Protein AF-A0A375YHF7-F1 (afdb_monomer)

pLDDT: mean 84.83, std 13.47, range [37.12, 97.31]

Secondary structure (DSSP, 8-state):
-----SS-HHHHHHHHHHHHHHHHHHHHHHHHHHHHTT--GGGTHHHHHHHHHHHHHHHHHHHHHHHHHHHHHHHHHHHHHHHHHHHHHHHHHHHHHSTT--

Solvent-accessible surface area (backbone atoms only — not comparable to full-atom values): 5452 Å² total; per-residue (Å²): 131,84,80,70,70,92,66,62,55,67,60,35,49,52,50,18,52,50,25,47,53,51,26,53,53,36,49,57,49,29,54,53,38,45,58,68,28,64,65,71,54,87,79,48,50,76,71,37,37,56,50,47,55,50,43,29,51,51,27,47,53,50,31,51,50,38,51,51,54,26,51,52,25,50,51,45,24,53,49,24,59,49,52,37,52,54,49,54,51,49,51,53,55,52,44,74,70,43,94,77,69,122

Radius of gyration: 23.71 Å; Cα contacts (8 Å, |Δi|>4): 73; chains: 1; bounding box: 48×18×70 Å

Organism: Mycolicibacterium parafortuitum (NCBI:txid39692)

Mean predicted aligned error: 7.94 Å

Structure (mmCIF, N/CA/C/O backbone):
data_AF-A0A375YHF7-F1
#
_entry.id   AF-A0A375YHF7-F1
#
loop_
_atom_site.group_PDB
_atom_site.id
_atom_site.type_symbol
_atom_site.label_atom_id
_atom_site.label_alt_id
_atom_site.label_comp_id
_atom_site.label_asym_id
_atom_site.label_entity_id
_atom_site.label_seq_id
_atom_site.pdbx_PDB_ins_code
_atom_site.Cartn_x
_atom_site.Cartn_y
_atom_site.Cartn_z
_atom_site.occupancy
_atom_site.B_iso_or_equiv
_atom_site.auth_seq_id
_atom_site.auth_comp_id
_atom_site.auth_asym_id
_atom_site.auth_atom_id
_atom_site.pdbx_PDB_model_num
ATOM 1 N N . MET A 1 1 ? 19.823 -7.852 -36.705 1.00 37.12 1 MET A N 1
ATOM 2 C CA . MET A 1 1 ? 18.968 -8.413 -35.638 1.00 37.12 1 MET A CA 1
ATOM 3 C C . MET A 1 1 ? 19.152 -7.517 -34.423 1.00 37.12 1 MET A C 1
ATOM 5 O O . MET A 1 1 ? 20.166 -7.637 -33.753 1.00 37.12 1 MET A O 1
ATOM 9 N N . TYR A 1 2 ? 18.272 -6.529 -34.230 1.00 42.41 2 TYR A N 1
ATOM 10 C CA . TYR A 1 2 ? 18.315 -5.673 -33.040 1.00 42.41 2 TYR A CA 1
ATOM 11 C C . TYR A 1 2 ? 17.938 -6.539 -31.840 1.00 42.41 2 TYR A C 1
ATOM 13 O O . TYR A 1 2 ? 16.891 -7.187 -31.863 1.00 42.41 2 TYR A O 1
ATOM 21 N N . ALA A 1 3 ? 18.815 -6.613 -30.840 1.00 46.88 3 ALA A N 1
ATOM 22 C CA . ALA A 1 3 ? 18.476 -7.214 -29.563 1.00 46.88 3 ALA A CA 1
ATOM 23 C C . ALA A 1 3 ? 17.312 -6.400 -28.996 1.00 46.88 3 ALA A C 1
ATOM 25 O O . ALA A 1 3 ? 17.488 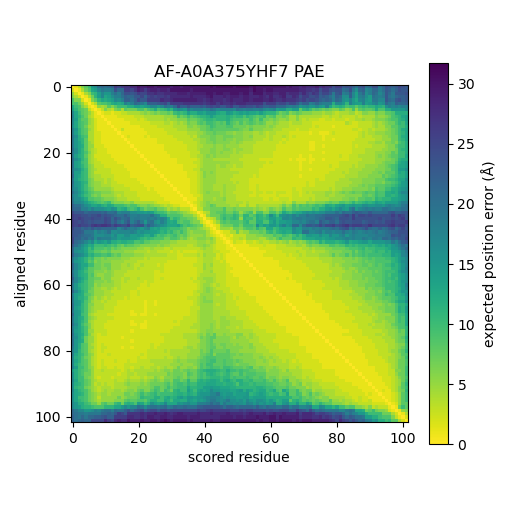-5.259 -28.583 1.00 46.88 3 ALA A O 1
ATOM 26 N N . ARG A 1 4 ? 16.104 -6.956 -29.075 1.00 49.34 4 ARG A N 1
ATOM 27 C CA . ARG A 1 4 ? 14.945 -6.428 -28.371 1.00 49.34 4 ARG A CA 1
ATOM 28 C C . ARG A 1 4 ? 15.321 -6.523 -26.898 1.00 49.34 4 ARG A C 1
ATOM 30 O O . ARG A 1 4 ? 15.418 -7.639 -26.386 1.00 49.34 4 ARG A O 1
ATOM 37 N N . LEU A 1 5 ? 15.645 -5.395 -26.267 1.00 54.78 5 LEU A N 1
ATOM 38 C CA . LEU A 1 5 ? 15.785 -5.341 -24.819 1.00 54.78 5 LEU A CA 1
ATOM 39 C C . LEU A 1 5 ? 14.538 -5.996 -24.244 1.00 54.78 5 LEU A C 1
ATOM 41 O O . LEU A 1 5 ? 13.418 -5.627 -24.588 1.00 54.78 5 LEU A O 1
ATOM 45 N N . SER A 1 6 ? 14.728 -7.094 -23.513 1.00 59.5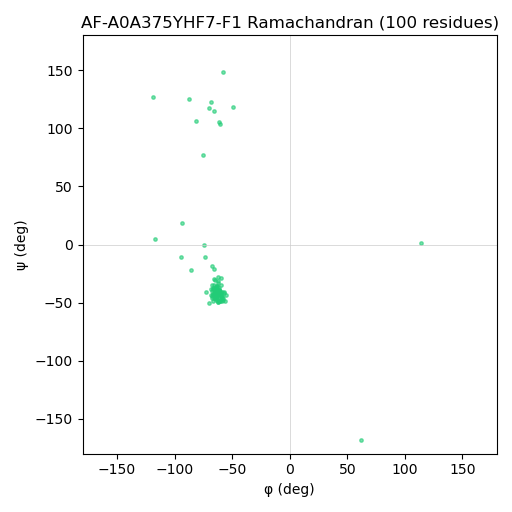6 6 SER A N 1
ATOM 46 C CA . SER A 1 6 ? 13.613 -7.976 -23.167 1.00 59.56 6 SER A CA 1
ATOM 47 C C . SER A 1 6 ? 12.708 -7.381 -22.089 1.00 59.56 6 SER A C 1
ATOM 49 O O . SER A 1 6 ? 11.755 -8.040 -21.682 1.00 59.56 6 SER A O 1
ATOM 51 N N . VAL A 1 7 ? 13.024 -6.179 -21.603 1.00 65.12 7 VAL A N 1
ATOM 52 C CA . VAL A 1 7 ? 12.250 -5.440 -20.618 1.00 65.12 7 VAL A CA 1
ATOM 53 C C . VAL A 1 7 ? 11.802 -4.131 -21.237 1.00 65.12 7 VAL A C 1
ATOM 55 O O . VAL A 1 7 ? 12.600 -3.379 -21.784 1.00 65.12 7 VAL A O 1
ATOM 58 N N . ASP A 1 8 ? 10.500 -3.909 -21.153 1.00 80.00 8 ASP A N 1
ATOM 59 C CA . ASP A 1 8 ? 9.863 -2.644 -21.467 1.00 80.00 8 ASP A CA 1
ATOM 60 C C . ASP A 1 8 ? 10.016 -1.730 -20.241 1.00 80.00 8 ASP A C 1
ATOM 62 O O . ASP A 1 8 ? 9.410 -1.979 -19.193 1.00 80.00 8 ASP A O 1
ATOM 66 N N . THR A 1 9 ? 10.897 -0.732 -20.335 1.00 81.19 9 THR A N 1
ATOM 67 C CA . THR A 1 9 ? 11.203 0.193 -19.233 1.00 81.19 9 THR A CA 1
ATOM 68 C C . THR A 1 9 ? 9.958 0.960 -18.776 1.00 81.19 9 THR A C 1
ATOM 70 O O . THR A 1 9 ? 9.814 1.225 -17.580 1.00 81.19 9 THR A O 1
ATOM 73 N N . ASP A 1 10 ? 8.991 1.205 -19.670 1.00 83.00 10 ASP A N 1
ATOM 74 C CA . ASP A 1 10 ? 7.718 1.841 -19.316 1.00 83.00 10 ASP A CA 1
ATOM 75 C C . ASP A 1 10 ? 6.887 0.947 -18.384 1.00 83.00 10 ASP A C 1
ATOM 77 O O . ASP A 1 10 ? 6.238 1.441 -17.458 1.00 83.00 10 ASP A O 1
ATOM 81 N N . LEU A 1 11 ? 6.951 -0.383 -18.544 1.00 87.69 11 LEU A N 1
ATOM 82 C CA . LEU A 1 11 ? 6.310 -1.317 -17.608 1.00 87.69 11 LEU A CA 1
ATOM 83 C C . LEU A 1 11 ? 6.976 -1.297 -16.228 1.00 87.69 11 LEU A C 1
ATOM 85 O O . LEU A 1 11 ? 6.290 -1.447 -15.215 1.00 87.69 11 LEU A O 1
ATOM 89 N N . VAL A 1 12 ? 8.297 -1.104 -16.169 1.00 89.19 12 VAL A N 1
ATOM 90 C CA . VAL A 1 12 ? 9.028 -0.984 -14.897 1.00 89.19 12 VAL A CA 1
ATOM 91 C C . VAL A 1 12 ? 8.623 0.301 -14.176 1.00 89.19 12 VAL A C 1
ATOM 93 O O . VAL A 1 12 ? 8.330 0.260 -12.979 1.00 89.19 12 VAL A O 1
ATOM 96 N N . HIS A 1 13 ? 8.527 1.417 -14.900 1.00 87.69 13 HIS A N 1
ATOM 97 C CA . HIS A 1 13 ? 8.007 2.671 -14.355 1.00 87.69 13 HIS A CA 1
ATOM 98 C C . HIS A 1 13 ? 6.565 2.527 -13.868 1.00 87.69 13 HIS A C 1
ATOM 100 O O . HIS A 1 13 ? 6.283 2.836 -12.711 1.00 87.69 13 HIS A O 1
ATOM 106 N N . GLY A 1 14 ? 5.681 1.946 -14.684 1.00 91.38 14 GLY A N 1
ATOM 107 C CA . GLY A 1 14 ? 4.285 1.719 -14.308 1.00 91.38 14 GLY A CA 1
ATOM 108 C C . GLY A 1 14 ? 4.126 0.840 -13.062 1.00 91.38 14 GLY A C 1
ATOM 109 O O . GLY A 1 14 ? 3.245 1.084 -12.236 1.00 91.38 14 GLY A O 1
ATOM 110 N N . TYR A 1 15 ? 5.000 -0.153 -12.870 1.00 91.25 15 TYR A N 1
ATOM 111 C CA . TYR A 1 15 ? 5.037 -0.934 -11.631 1.00 91.25 15 TYR A CA 1
ATOM 112 C C . TYR A 1 15 ? 5.446 -0.078 -10.420 1.00 91.25 15 TYR A C 1
ATOM 114 O O . TYR A 1 15 ? 4.809 -0.162 -9.368 1.00 91.25 15 TYR A O 1
ATOM 122 N N . GLY A 1 16 ? 6.472 0.767 -10.564 1.00 93.06 16 GLY A N 1
ATOM 123 C CA . GLY A 1 16 ? 6.907 1.693 -9.514 1.00 93.06 16 GLY A CA 1
ATOM 124 C C . GLY A 1 16 ? 5.805 2.665 -9.083 1.00 93.06 16 GLY A C 1
ATOM 125 O O . GLY A 1 16 ? 5.563 2.812 -7.879 1.00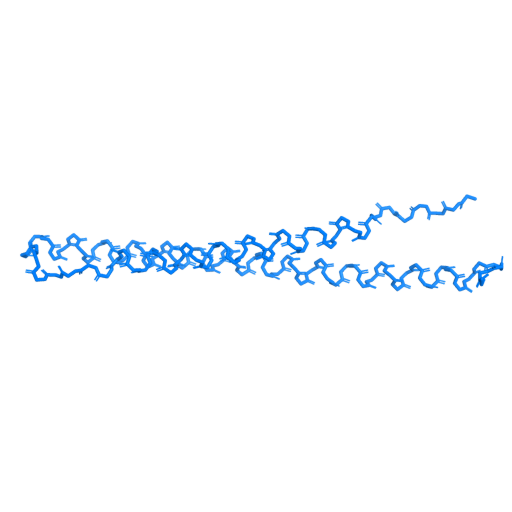 93.06 16 GLY A O 1
ATOM 126 N N . ASP A 1 17 ? 5.093 3.239 -10.055 1.00 94.06 17 ASP A N 1
ATOM 127 C CA . ASP A 1 17 ? 3.960 4.147 -9.841 1.00 94.06 17 ASP A CA 1
ATOM 128 C C . ASP A 1 17 ? 2.797 3.440 -9.133 1.00 94.06 17 ASP A C 1
ATOM 130 O O . ASP A 1 17 ? 2.205 3.968 -8.187 1.00 94.06 17 ASP A O 1
ATOM 134 N N . ALA A 1 18 ? 2.485 2.203 -9.536 1.00 96.00 18 ALA A N 1
ATOM 135 C CA . ALA A 1 18 ? 1.460 1.396 -8.880 1.00 96.00 18 ALA A CA 1
ATOM 136 C C . ALA A 1 18 ? 1.830 1.085 -7.420 1.00 96.00 18 ALA A C 1
ATOM 138 O O . ALA A 1 18 ? 0.979 1.174 -6.527 1.00 96.00 18 ALA A O 1
ATOM 139 N N . CYS A 1 19 ? 3.099 0.763 -7.147 1.00 95.06 19 CYS A N 1
ATOM 140 C CA . CYS A 1 19 ? 3.594 0.582 -5.785 1.00 95.06 19 CYS A CA 1
ATOM 141 C C . CYS A 1 19 ? 3.430 1.853 -4.941 1.00 95.06 19 CYS A C 1
ATOM 143 O O . CYS A 1 19 ? 2.973 1.764 -3.798 1.00 95.06 19 CYS A O 1
ATOM 145 N N . GLU A 1 20 ? 3.744 3.026 -5.492 1.00 95.19 20 GLU A N 1
ATOM 146 C CA . GLU A 1 20 ? 3.595 4.305 -4.793 1.00 95.19 20 GLU A CA 1
ATOM 147 C C . GLU A 1 20 ? 2.125 4.634 -4.506 1.00 95.19 20 GLU A C 1
ATOM 149 O O . GLU A 1 20 ? 1.761 4.945 -3.364 1.00 95.19 20 GLU A O 1
ATOM 154 N N . LEU A 1 21 ? 1.252 4.463 -5.502 1.00 96.94 21 LEU A N 1
ATOM 155 C CA . LEU A 1 21 ? -0.189 4.642 -5.349 1.00 96.94 21 LEU A CA 1
ATOM 156 C C . LEU A 1 21 ? -0.738 3.744 -4.234 1.00 96.94 21 LEU A C 1
ATOM 158 O O . LEU A 1 21 ? -1.440 4.218 -3.336 1.00 96.94 21 LEU A O 1
ATOM 162 N N . HIS A 1 22 ? -0.390 2.458 -4.235 1.00 95.25 22 HIS A N 1
ATOM 163 C CA . HIS A 1 22 ? -0.838 1.529 -3.201 1.00 95.25 22 HIS A CA 1
ATOM 164 C C . HIS A 1 22 ? -0.251 1.856 -1.823 1.00 95.25 22 HIS A C 1
ATOM 166 O O . HIS A 1 22 ? -0.968 1.777 -0.823 1.00 95.25 22 HIS A O 1
ATOM 172 N N . ALA A 1 23 ? 1.007 2.291 -1.745 1.00 95.44 23 ALA A N 1
ATOM 173 C CA . ALA A 1 23 ? 1.624 2.728 -0.495 1.00 95.44 23 ALA A CA 1
ATOM 174 C C . ALA A 1 23 ? 0.895 3.937 0.114 1.00 95.44 23 ALA A C 1
ATOM 176 O O . ALA A 1 23 ? 0.660 3.962 1.327 1.00 95.44 23 ALA A O 1
ATOM 177 N 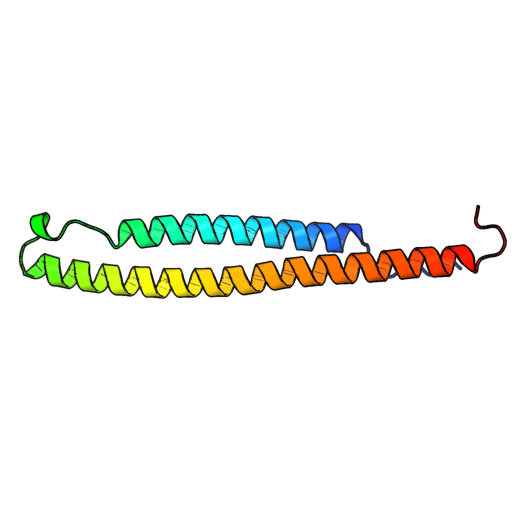N . SER A 1 24 ? 0.488 4.905 -0.714 1.00 95.00 24 SER A N 1
ATOM 178 C CA . SER A 1 24 ? -0.302 6.066 -0.278 1.00 95.00 24 SER A CA 1
ATOM 179 C C . SER A 1 24 ? -1.692 5.660 0.232 1.00 95.00 24 SER A C 1
ATOM 181 O O . SER A 1 24 ? -2.137 6.120 1.287 1.00 95.00 24 SER A O 1
ATOM 183 N N . ALA A 1 25 ? -2.351 4.717 -0.450 1.00 95.94 25 ALA A N 1
ATOM 184 C CA . ALA A 1 25 ? -3.655 4.206 -0.045 1.00 95.94 25 ALA A CA 1
ATOM 185 C C . ALA A 1 25 ? -3.586 3.468 1.304 1.00 95.94 25 ALA A C 1
ATOM 187 O O . ALA A 1 25 ? -4.449 3.669 2.164 1.00 95.94 25 ALA A O 1
ATOM 188 N N . LEU A 1 26 ? -2.545 2.656 1.524 1.00 95.75 26 LEU A N 1
ATOM 189 C CA . LEU A 1 26 ? -2.317 1.972 2.802 1.00 95.75 26 LEU A CA 1
ATOM 190 C C . LEU A 1 26 ? -2.059 2.951 3.948 1.00 95.75 26 LEU A C 1
ATOM 192 O O . LEU A 1 26 ? -2.523 2.712 5.066 1.00 95.75 26 LEU A O 1
ATOM 196 N N . ASP A 1 27 ? -1.361 4.056 3.690 1.00 94.50 27 ASP A N 1
ATOM 197 C CA . ASP A 1 27 ? -1.137 5.098 4.693 1.00 94.50 27 ASP A CA 1
ATOM 198 C C . ASP A 1 27 ? -2.461 5.759 5.112 1.00 94.50 27 ASP A C 1
ATOM 200 O O . ASP A 1 27 ? -2.802 5.795 6.298 1.00 94.50 27 A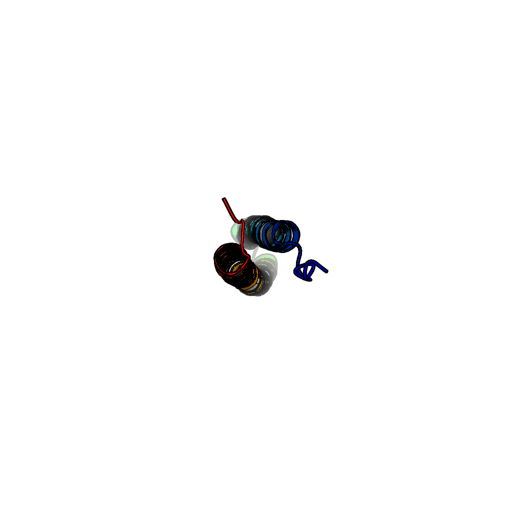SP A O 1
ATOM 204 N N . ALA A 1 28 ? -3.2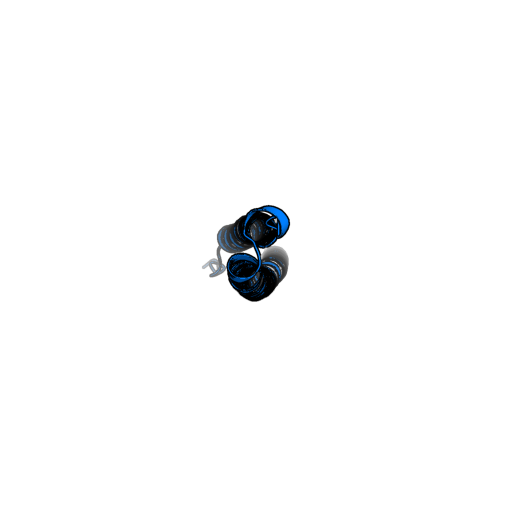91 6.142 4.138 1.00 94.38 28 ALA A N 1
ATOM 205 C CA . ALA A 1 28 ? -4.614 6.713 4.392 1.00 94.38 28 ALA A CA 1
ATOM 206 C C . ALA A 1 28 ? -5.551 5.747 5.147 1.00 94.38 28 ALA A C 1
ATOM 208 O O . ALA A 1 28 ? -6.331 6.160 6.011 1.00 94.38 28 ALA A O 1
ATOM 209 N N . VAL A 1 29 ? -5.498 4.442 4.851 1.00 94.81 29 VAL A N 1
ATOM 210 C CA . VAL A 1 29 ? -6.231 3.416 5.619 1.00 94.81 29 VAL A CA 1
ATOM 211 C C . VAL A 1 29 ? -5.683 3.310 7.044 1.00 94.81 29 VAL A C 1
ATOM 213 O O . VAL A 1 29 ? -6.468 3.280 7.992 1.00 94.81 29 VAL A O 1
ATOM 216 N N . SER A 1 30 ? -4.361 3.320 7.218 1.00 93.12 30 SER A N 1
ATOM 217 C CA . SER A 1 30 ? -3.715 3.230 8.533 1.00 93.12 30 SER A CA 1
ATOM 218 C C . SER A 1 30 ? -4.100 4.393 9.449 1.00 93.12 30 SER A C 1
ATOM 220 O O . SER A 1 30 ? -4.348 4.186 10.638 1.00 93.12 30 SER A O 1
ATOM 222 N N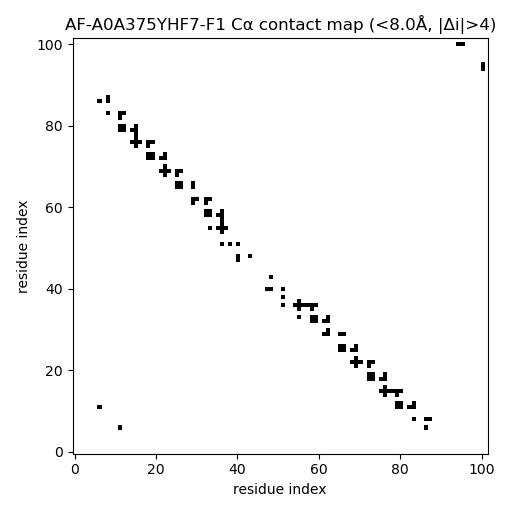 . VAL A 1 31 ? -4.192 5.613 8.910 1.00 90.69 31 VAL A N 1
ATOM 223 C CA . VAL A 1 31 ? -4.661 6.798 9.649 1.00 90.69 31 VAL A CA 1
ATOM 224 C C . VAL A 1 31 ? -6.108 6.617 10.112 1.00 90.69 31 VAL A C 1
ATOM 226 O O . VAL A 1 31 ? -6.401 6.797 11.295 1.00 90.69 31 VAL A O 1
ATOM 229 N N . ARG A 1 32 ? -7.006 6.194 9.212 1.00 91.06 32 ARG A N 1
ATOM 230 C CA . ARG A 1 32 ? -8.421 5.948 9.547 1.00 91.06 32 ARG A CA 1
ATOM 231 C C . ARG A 1 32 ? -8.586 4.861 10.606 1.00 91.06 32 ARG A C 1
ATOM 233 O O . ARG A 1 32 ? -9.409 5.006 11.507 1.00 91.06 32 ARG A O 1
ATOM 240 N N . LEU A 1 33 ? -7.785 3.803 10.532 1.00 90.50 33 LEU A N 1
ATOM 241 C CA . LEU A 1 33 ? -7.845 2.695 11.479 1.00 90.50 33 LEU A CA 1
ATOM 242 C C . LEU A 1 33 ? -7.417 3.114 12.891 1.00 90.50 33 LEU A C 1
ATOM 244 O O . LEU A 1 33 ? -8.095 2.784 13.862 1.00 90.50 33 LEU A O 1
ATOM 248 N N . ARG A 1 34 ? -6.343 3.906 13.008 1.00 87.44 34 ARG A N 1
ATOM 249 C CA . ARG A 1 34 ? -5.916 4.483 14.296 1.00 87.44 34 ARG A CA 1
ATOM 250 C C . ARG A 1 34 ? -6.981 5.408 14.884 1.00 87.44 34 ARG A C 1
ATOM 252 O O . ARG A 1 34 ? -7.257 5.336 16.080 1.00 87.44 34 ARG A O 1
ATOM 259 N N . ALA A 1 35 ? -7.619 6.230 14.050 1.00 88.00 35 ALA A N 1
ATOM 260 C CA . ALA A 1 35 ? -8.712 7.096 14.488 1.00 88.00 35 ALA A CA 1
ATOM 261 C C . ALA A 1 35 ? -9.904 6.285 15.033 1.00 88.00 35 ALA A C 1
ATOM 263 O O . ALA A 1 35 ? -10.441 6.625 16.085 1.00 88.00 35 ALA A O 1
ATOM 264 N N . ALA A 1 36 ? -10.265 5.170 14.387 1.00 85.50 36 ALA A N 1
ATOM 265 C CA . ALA A 1 36 ? -11.342 4.287 14.847 1.00 85.50 36 ALA A CA 1
ATOM 266 C C . ALA A 1 36 ? -11.067 3.659 16.228 1.00 85.50 36 ALA A C 1
ATOM 268 O O . ALA A 1 36 ? -11.990 3.472 17.019 1.00 85.50 36 ALA A O 1
ATOM 269 N N . GLY A 1 37 ? -9.800 3.374 16.547 1.00 80.94 37 GLY A N 1
ATOM 270 C CA . GLY A 1 37 ? -9.381 2.870 17.860 1.00 80.94 37 GLY A CA 1
ATOM 271 C C . GLY A 1 37 ? -9.397 3.906 18.989 1.00 80.94 37 GLY A C 1
ATOM 272 O O . GLY A 1 37 ? -9.260 3.535 20.150 1.00 80.94 37 GLY A O 1
ATOM 273 N N . SER A 1 38 ? -9.573 5.192 18.673 1.00 78.88 38 SER A N 1
ATOM 274 C CA . SER A 1 38 ? -9.429 6.317 19.613 1.00 78.88 38 SER A CA 1
ATOM 275 C C . SER A 1 38 ? -10.749 6.739 20.288 1.00 78.88 38 SER A C 1
ATOM 277 O O . SER A 1 38 ? -10.864 7.863 20.773 1.00 78.88 38 SER A O 1
ATOM 279 N N . GLY A 1 39 ? -11.770 5.873 20.287 1.00 70.44 39 GLY A N 1
ATOM 280 C CA . GLY A 1 39 ? -13.106 6.180 20.814 1.00 70.44 39 GLY A CA 1
ATOM 281 C C . GLY A 1 39 ? -13.126 6.603 22.295 1.00 70.44 39 GLY A C 1
ATOM 282 O O . GLY A 1 39 ? -12.319 6.145 23.103 1.00 70.44 39 GLY A O 1
ATOM 283 N N . SER A 1 40 ? -14.075 7.473 22.665 1.00 63.22 40 SER A N 1
ATOM 284 C CA . SER A 1 40 ? -14.196 8.020 24.027 1.00 63.22 40 SER A CA 1
ATOM 285 C C . SER A 1 40 ? -14.657 6.971 25.044 1.00 63.22 40 SER A C 1
ATOM 287 O O . SER A 1 40 ? -15.788 6.487 24.996 1.00 63.22 40 SER A O 1
ATOM 289 N N . VAL A 1 41 ? -13.801 6.689 26.029 1.00 61.75 41 VAL A N 1
ATOM 290 C CA . VAL A 1 41 ? -14.077 5.780 27.159 1.00 61.75 41 VAL A CA 1
ATOM 291 C C . VAL A 1 41 ? -15.234 6.273 28.034 1.00 61.75 41 VAL A C 1
ATOM 293 O O . VAL A 1 41 ? -15.960 5.465 28.612 1.00 61.75 41 VAL A O 1
ATOM 296 N N . GLN A 1 42 ? -15.460 7.589 28.090 1.00 63.09 42 GLN A N 1
ATOM 297 C CA . GLN A 1 42 ? -16.476 8.184 28.963 1.00 63.09 42 GLN A CA 1
ATOM 298 C C . GLN A 1 42 ? -17.915 7.827 28.559 1.00 63.09 42 GLN A C 1
ATOM 300 O O . GLN A 1 42 ? -18.819 7.926 29.381 1.00 63.09 42 GLN A O 1
ATOM 305 N N . THR A 1 43 ? -18.137 7.377 27.321 1.00 69.94 43 THR A N 1
ATOM 306 C CA . THR A 1 43 ? -19.480 7.085 26.797 1.00 69.94 43 THR A CA 1
ATOM 307 C C . THR A 1 43 ? -19.975 5.671 27.128 1.00 69.94 43 THR A C 1
ATOM 309 O O . THR A 1 43 ? -21.181 5.446 27.134 1.00 69.94 43 THR A O 1
ATOM 312 N N . PHE A 1 44 ? -19.089 4.712 27.428 1.00 73.12 44 PHE A N 1
ATOM 313 C CA . PHE A 1 44 ? -19.461 3.285 27.446 1.00 73.12 44 PHE A CA 1
ATOM 314 C C . PHE A 1 44 ? -19.342 2.581 28.813 1.00 73.12 44 PHE A C 1
ATOM 316 O O . PHE A 1 44 ? -19.557 1.369 28.908 1.00 73.12 44 PHE A O 1
ATOM 323 N N . GLY A 1 45 ? -19.011 3.314 29.880 1.00 80.81 45 GLY A N 1
ATOM 324 C CA . GLY A 1 45 ? -18.860 2.747 31.225 1.00 80.81 45 GLY A CA 1
ATOM 325 C C . GLY A 1 45 ? -17.749 1.679 31.337 1.00 80.81 45 GLY A C 1
ATOM 326 O O . GLY A 1 45 ? -16.935 1.519 30.425 1.00 80.81 45 GLY A O 1
ATOM 327 N N . PRO A 1 46 ? -17.686 0.918 32.448 1.00 79.38 46 PRO A N 1
ATOM 328 C CA . PRO A 1 46 ? -16.570 0.004 32.735 1.00 79.38 46 PRO A CA 1
ATOM 329 C C . PRO A 1 46 ? -16.449 -1.176 31.758 1.00 79.38 46 PRO A C 1
ATOM 331 O O . PRO A 1 46 ? -15.347 -1.561 31.372 1.00 79.38 46 PRO A O 1
ATOM 334 N N . VAL A 1 47 ? -17.582 -1.745 31.329 1.00 78.19 47 VAL A N 1
ATOM 335 C CA . VAL A 1 47 ? -17.608 -2.861 30.365 1.00 78.19 47 VAL A CA 1
ATOM 336 C C . VAL A 1 47 ? -17.155 -2.380 28.987 1.00 78.19 47 VAL A C 1
ATOM 338 O O . VAL A 1 47 ? -16.322 -3.015 28.338 1.00 78.19 47 VAL A O 1
ATOM 341 N N . GLY A 1 48 ? -17.635 -1.208 28.569 1.00 84.12 48 GLY A N 1
ATOM 342 C CA . GLY A 1 48 ? -17.220 -0.579 27.326 1.00 84.12 48 GLY A CA 1
ATOM 343 C C . GLY A 1 48 ? -15.758 -0.152 27.302 1.00 84.12 48 GLY A C 1
ATOM 344 O O . GLY A 1 48 ? -15.130 -0.211 26.250 1.00 84.12 48 GLY A O 1
ATOM 345 N N . ALA A 1 49 ? -15.178 0.197 28.453 1.00 85.81 49 ALA A N 1
ATOM 346 C CA . ALA A 1 49 ? -13.756 0.510 28.558 1.00 85.81 49 ALA A CA 1
ATOM 347 C C . ALA A 1 49 ? -12.866 -0.679 28.154 1.00 85.81 49 ALA A C 1
ATOM 349 O O . ALA A 1 49 ? -11.887 -0.493 27.432 1.00 85.81 49 ALA A O 1
ATOM 350 N N . SER A 1 50 ? -13.222 -1.908 28.549 1.00 87.12 50 SER A N 1
ATOM 351 C CA . SER A 1 50 ? -12.469 -3.116 28.166 1.00 87.12 50 SER A CA 1
ATOM 352 C C . SER A 1 50 ? -12.582 -3.422 26.668 1.00 87.12 50 SER A C 1
ATOM 354 O O . SER A 1 50 ? -11.592 -3.778 26.014 1.00 87.12 50 SER A O 1
ATOM 356 N N . PHE A 1 51 ? -13.772 -3.211 26.095 1.00 88.44 51 PHE A N 1
ATOM 357 C CA . PHE A 1 51 ? -13.982 -3.309 24.652 1.00 88.44 51 PHE A CA 1
ATOM 358 C C . PHE A 1 51 ? -13.146 -2.271 23.895 1.00 88.44 51 PHE A C 1
ATOM 360 O O . PHE A 1 51 ? -12.402 -2.642 22.991 1.00 88.44 51 PHE A O 1
ATOM 367 N N . LEU A 1 52 ? -13.191 -0.999 24.299 1.00 89.75 52 LEU A N 1
ATOM 368 C CA . LEU A 1 52 ? -12.412 0.072 23.675 1.00 89.75 52 LEU A CA 1
ATOM 369 C C . LEU A 1 52 ? -10.905 -0.167 23.793 1.00 89.75 52 LEU A C 1
ATOM 371 O O . LEU A 1 52 ? -10.184 0.016 22.818 1.00 89.75 52 LEU A O 1
ATOM 375 N N . ALA A 1 53 ? -10.420 -0.655 24.937 1.00 88.81 53 ALA A N 1
ATOM 376 C CA . ALA A 1 53 ? -9.015 -1.025 25.101 1.00 88.81 53 ALA A CA 1
ATOM 377 C C . ALA A 1 53 ? -8.603 -2.185 24.176 1.00 88.81 53 ALA A C 1
ATOM 379 O O . ALA A 1 53 ? -7.479 -2.230 23.670 1.00 88.81 53 ALA A O 1
ATOM 380 N N . SER A 1 54 ? -9.502 -3.140 23.937 1.00 91.38 54 SER A N 1
ATOM 381 C CA . SER A 1 54 ? -9.262 -4.240 22.996 1.00 91.38 54 SER A CA 1
ATOM 382 C C . SER A 1 54 ? -9.317 -3.768 21.541 1.00 91.38 54 SER A C 1
ATOM 384 O O . SER A 1 54 ? -8.437 -4.126 20.760 1.00 91.38 54 SER A O 1
ATOM 386 N N . LEU A 1 55 ? -10.264 -2.892 21.196 1.00 90.50 55 LEU A N 1
ATOM 387 C CA . LEU A 1 55 ? -10.363 -2.251 19.884 1.00 90.50 55 LEU A CA 1
ATOM 388 C C . LEU A 1 55 ? -9.122 -1.403 19.574 1.00 90.50 55 LEU A C 1
ATOM 390 O O . LEU A 1 55 ? -8.558 -1.512 18.487 1.00 90.50 55 LEU A O 1
ATOM 394 N N . ALA A 1 56 ? -8.652 -0.604 20.532 1.00 90.56 56 ALA A N 1
ATOM 395 C CA . ALA A 1 56 ? -7.444 0.205 20.393 1.00 90.56 56 ALA A CA 1
ATOM 396 C C . ALA A 1 56 ? -6.207 -0.667 20.122 1.00 90.56 56 ALA A C 1
ATOM 398 O O . ALA A 1 56 ? -5.423 -0.378 19.220 1.00 90.56 56 ALA A O 1
ATOM 399 N N . ARG A 1 57 ? -6.050 -1.783 20.848 1.00 91.69 57 ARG A N 1
ATOM 400 C CA . ARG A 1 57 ? -4.950 -2.733 20.607 1.00 91.69 57 ARG A CA 1
ATOM 401 C C . ARG A 1 57 ? -5.044 -3.396 19.234 1.00 91.69 57 ARG A C 1
ATOM 403 O O . ARG A 1 57 ? -4.036 -3.467 18.537 1.00 91.69 57 ARG A O 1
ATOM 410 N N . ALA A 1 58 ? -6.233 -3.848 18.839 1.00 93.94 58 ALA A N 1
ATOM 411 C CA . ALA A 1 58 ? -6.449 -4.484 17.541 1.00 93.94 58 ALA A CA 1
ATOM 412 C C . ALA A 1 58 ? -6.158 -3.517 16.381 1.00 93.94 58 ALA A C 1
ATOM 414 O O . ALA A 1 58 ? -5.365 -3.824 15.496 1.00 93.94 58 ALA A O 1
ATOM 415 N N . THR A 1 59 ? -6.720 -2.308 16.425 1.00 93.31 59 THR A N 1
ATOM 416 C CA . THR A 1 59 ? -6.495 -1.274 15.400 1.00 93.31 59 THR A CA 1
ATOM 417 C C . THR A 1 59 ? -5.035 -0.824 15.325 1.00 93.31 59 THR A C 1
ATOM 419 O O . THR A 1 59 ? -4.527 -0.594 14.228 1.00 93.31 59 THR A O 1
ATOM 422 N N . ALA A 1 60 ? -4.322 -0.756 16.454 1.00 90.94 60 ALA A N 1
ATOM 423 C CA . ALA A 1 60 ? -2.887 -0.476 16.470 1.00 90.94 60 ALA A CA 1
ATOM 424 C C . ALA A 1 60 ? -2.059 -1.606 15.829 1.00 90.94 60 ALA A C 1
ATOM 426 O O . ALA A 1 60 ? -1.137 -1.326 15.058 1.00 90.94 60 ALA A O 1
ATOM 427 N N . ALA A 1 61 ? -2.389 -2.869 16.118 1.00 93.88 61 ALA A N 1
ATOM 428 C CA . ALA A 1 61 ? -1.713 -4.030 15.540 1.00 93.88 61 ALA A CA 1
ATOM 429 C C . ALA A 1 61 ? -1.907 -4.099 14.017 1.00 93.88 61 ALA A C 1
ATOM 431 O O . ALA A 1 61 ? -0.933 -4.238 13.274 1.00 93.88 61 ALA A O 1
ATOM 432 N N . GLU A 1 62 ? -3.137 -3.905 13.548 1.00 94.81 62 GLU A N 1
ATOM 433 C CA . GLU A 1 62 ? -3.452 -3.849 12.120 1.00 94.81 62 GLU A CA 1
ATOM 434 C C . GLU A 1 62 ? -2.764 -2.661 11.431 1.00 94.81 62 GLU A C 1
ATOM 436 O O . GLU A 1 62 ? -2.123 -2.827 10.393 1.00 94.81 62 GLU A O 1
ATOM 441 N N . ALA A 1 63 ? -2.773 -1.468 12.039 1.00 93.25 63 ALA A N 1
ATOM 442 C CA . ALA A 1 63 ? -2.073 -0.304 11.490 1.00 93.25 63 ALA A CA 1
ATOM 443 C C . ALA A 1 63 ? -0.548 -0.518 11.402 1.00 93.25 63 ALA A C 1
ATOM 445 O O . ALA A 1 63 ? 0.103 0.009 10.499 1.00 93.25 63 ALA A O 1
ATOM 446 N N . SER A 1 64 ? 0.038 -1.304 12.312 1.00 93.44 64 SER A N 1
ATOM 447 C CA . SER A 1 64 ? 1.438 -1.742 12.211 1.00 93.44 64 SER A CA 1
ATOM 448 C C . SER A 1 64 ? 1.651 -2.706 11.038 1.00 93.44 64 SER A C 1
ATOM 450 O O . SER A 1 64 ? 2.636 -2.577 10.310 1.00 93.44 64 SER A O 1
ATOM 452 N N . GLY A 1 65 ? 0.716 -3.633 10.805 1.00 96.25 65 GLY A N 1
ATOM 453 C CA . GLY A 1 65 ? 0.719 -4.516 9.636 1.00 96.25 65 GLY A CA 1
ATOM 454 C C . GLY A 1 65 ? 0.690 -3.746 8.315 1.00 96.25 65 GLY A C 1
ATOM 455 O O . GLY A 1 65 ? 1.542 -3.975 7.454 1.00 96.25 65 GLY A O 1
ATOM 456 N N . LEU A 1 66 ? -0.215 -2.774 8.191 1.00 96.06 66 LEU A N 1
ATOM 457 C CA . LEU A 1 66 ? -0.311 -1.905 7.014 1.00 96.06 66 LEU A CA 1
ATOM 458 C C . LEU A 1 66 ? 0.959 -1.069 6.803 1.00 96.06 66 LEU A C 1
ATOM 460 O O . LEU A 1 66 ? 1.421 -0.935 5.672 1.00 96.06 66 LEU A O 1
ATOM 464 N N . ALA A 1 67 ? 1.576 -0.567 7.879 1.00 94.25 67 ALA A N 1
ATOM 465 C CA . ALA A 1 67 ? 2.841 0.163 7.791 1.00 94.25 67 ALA A CA 1
ATOM 466 C C . ALA A 1 67 ? 3.989 -0.711 7.253 1.00 94.25 67 ALA A C 1
ATOM 468 O O . ALA A 1 67 ? 4.797 -0.238 6.451 1.00 94.25 67 ALA A O 1
ATOM 469 N N . ARG A 1 68 ? 4.047 -1.995 7.638 1.00 96.25 68 ARG A N 1
ATOM 470 C CA . ARG A 1 68 ? 5.019 -2.946 7.071 1.00 96.25 68 ARG A CA 1
ATOM 471 C C . ARG A 1 68 ? 4.773 -3.183 5.585 1.00 96.25 68 ARG A C 1
ATOM 473 O O . ARG A 1 68 ? 5.720 -3.118 4.806 1.00 96.25 68 ARG A O 1
ATOM 480 N N . LEU A 1 69 ? 3.520 -3.410 5.187 1.00 96.56 69 LEU A N 1
ATOM 481 C CA . LEU A 1 69 ? 3.167 -3.620 3.780 1.00 96.56 69 LEU A CA 1
ATOM 482 C C . LEU A 1 69 ? 3.497 -2.389 2.924 1.00 96.56 69 LEU A C 1
ATOM 484 O O . LEU A 1 69 ? 4.080 -2.521 1.851 1.00 96.56 69 LEU A O 1
ATOM 488 N N . ARG A 1 70 ? 3.221 -1.185 3.437 1.00 96.94 70 ARG A N 1
ATOM 489 C CA . ARG A 1 70 ? 3.654 0.076 2.822 1.00 96.94 70 ARG A CA 1
ATOM 490 C C . ARG A 1 70 ? 5.171 0.113 2.620 1.00 96.94 70 ARG A C 1
ATOM 492 O O . ARG A 1 70 ? 5.626 0.513 1.556 1.00 96.94 70 ARG A O 1
ATOM 499 N N . GLY A 1 71 ? 5.952 -0.318 3.612 1.00 95.75 71 GLY A N 1
ATOM 500 C CA . GLY A 1 71 ? 7.411 -0.412 3.498 1.00 95.75 71 GLY A CA 1
ATOM 501 C C . GLY A 1 71 ? 7.870 -1.331 2.361 1.00 95.75 71 GLY A C 1
ATOM 502 O O . GLY A 1 71 ? 8.773 -0.966 1.613 1.00 95.75 71 GLY A O 1
ATOM 503 N N . VAL A 1 72 ? 7.209 -2.479 2.179 1.00 97.31 72 VAL A N 1
ATOM 504 C CA . VAL A 1 72 ? 7.484 -3.406 1.063 1.00 97.31 72 VAL A CA 1
ATOM 505 C C . VAL A 1 72 ? 7.191 -2.752 -0.288 1.00 97.31 72 VAL A C 1
ATOM 507 O O . VAL A 1 72 ? 8.003 -2.856 -1.202 1.00 97.31 72 VAL A O 1
ATOM 510 N N . LEU A 1 73 ? 6.073 -2.032 -0.415 1.00 96.50 73 LEU A N 1
ATOM 511 C CA . LEU A 1 73 ? 5.737 -1.324 -1.654 1.00 96.50 73 LEU A CA 1
ATOM 512 C C . LEU A 1 73 ? 6.739 -0.211 -1.975 1.00 96.50 73 LEU A C 1
ATOM 514 O O . LEU A 1 73 ? 7.172 -0.101 -3.114 1.00 96.50 73 LEU A O 1
ATOM 518 N N . MET A 1 74 ? 7.179 0.556 -0.974 1.00 96.31 74 MET A N 1
ATOM 519 C CA . MET A 1 74 ? 8.209 1.584 -1.171 1.00 96.31 74 MET A CA 1
ATOM 520 C C . MET A 1 74 ? 9.554 0.986 -1.597 1.00 96.31 74 MET A C 1
ATOM 522 O O . MET A 1 74 ? 10.243 1.561 -2.438 1.00 96.31 74 MET A O 1
ATOM 526 N N . ALA A 1 75 ? 9.913 -0.191 -1.074 1.00 95.31 75 ALA A N 1
ATOM 527 C CA . ALA A 1 75 ? 11.067 -0.936 -1.570 1.00 95.31 75 ALA A CA 1
ATOM 528 C C . ALA A 1 75 ? 10.873 -1.377 -3.034 1.00 95.31 75 ALA A C 1
ATOM 530 O O . ALA A 1 75 ? 11.817 -1.309 -3.816 1.00 95.31 75 ALA A O 1
ATOM 531 N N . GLY A 1 76 ? 9.650 -1.757 -3.420 1.00 92.56 76 GLY A N 1
ATOM 532 C CA . GLY A 1 76 ? 9.267 -2.032 -4.809 1.00 92.56 76 GLY A CA 1
ATOM 533 C C . GLY A 1 76 ? 9.448 -0.825 -5.734 1.00 92.56 76 GLY A C 1
ATOM 534 O O . GLY A 1 76 ? 10.085 -0.963 -6.775 1.00 92.56 76 GLY A O 1
ATOM 535 N N . THR A 1 77 ? 8.984 0.362 -5.329 1.00 94.06 77 THR A N 1
ATOM 536 C CA . THR A 1 77 ? 9.200 1.623 -6.063 1.00 94.06 77 THR A CA 1
ATOM 537 C C . THR A 1 77 ? 10.691 1.916 -6.247 1.00 94.06 77 THR A C 1
ATOM 539 O O . THR A 1 77 ? 11.136 2.217 -7.353 1.00 94.06 77 THR A O 1
ATOM 542 N N . ALA A 1 78 ? 11.494 1.773 -5.187 1.00 93.69 78 ALA A N 1
ATOM 543 C CA . ALA A 1 78 ? 12.9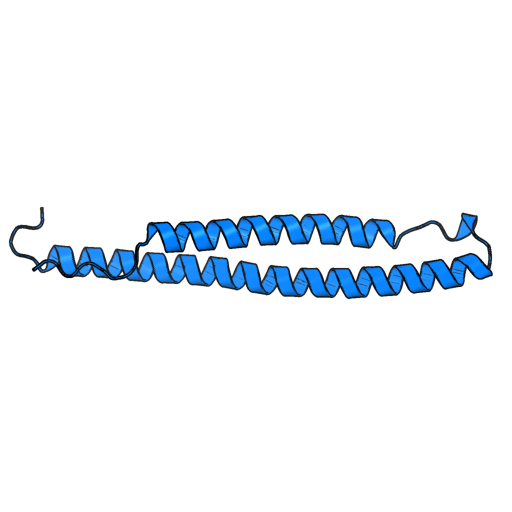38 1.999 -5.257 1.00 93.69 78 ALA A CA 1
ATOM 544 C C . ALA A 1 78 ? 13.649 0.991 -6.177 1.00 93.69 78 ALA A C 1
ATOM 546 O O . ALA A 1 78 ? 14.529 1.376 -6.950 1.00 93.69 78 ALA A O 1
ATOM 547 N N . ALA A 1 79 ? 13.258 -0.285 -6.119 1.00 93.38 79 ALA A N 1
ATOM 548 C CA . ALA A 1 79 ? 13.790 -1.324 -6.994 1.00 93.38 79 ALA A CA 1
ATOM 549 C C . ALA A 1 79 ? 13.453 -1.039 -8.463 1.00 93.38 79 ALA A C 1
ATOM 551 O O . ALA A 1 79 ? 14.350 -1.058 -9.300 1.00 93.38 79 ALA A O 1
ATOM 552 N N . ALA A 1 80 ? 12.201 -0.682 -8.758 1.00 91.88 80 ALA A N 1
ATOM 553 C CA . ALA A 1 80 ? 11.759 -0.313 -10.100 1.00 91.88 80 ALA A CA 1
ATOM 554 C C . ALA A 1 80 ? 12.559 0.873 -10.660 1.00 91.88 80 ALA A C 1
ATOM 556 O O . ALA A 1 80 ? 13.101 0.796 -11.759 1.00 91.88 80 ALA A O 1
ATOM 557 N N . ALA A 1 81 ? 12.731 1.933 -9.866 1.00 90.31 81 ALA A N 1
ATOM 558 C CA . ALA A 1 81 ? 13.522 3.098 -10.255 1.00 90.31 81 ALA A CA 1
ATOM 559 C C . ALA A 1 81 ? 15.017 2.783 -10.450 1.00 90.31 81 ALA A C 1
ATOM 561 O O . ALA A 1 81 ? 15.697 3.440 -11.238 1.00 90.31 81 ALA A O 1
ATOM 562 N N . SER A 1 82 ? 15.570 1.813 -9.717 1.00 92.56 82 SER A N 1
ATOM 563 C CA . SER A 1 82 ? 16.935 1.332 -9.961 1.00 92.56 82 SER A CA 1
ATOM 564 C C . SER A 1 82 ? 17.018 0.560 -11.271 1.00 92.56 82 SER A C 1
ATOM 566 O O . SER A 1 82 ? 17.850 0.887 -12.108 1.00 92.56 82 SER A O 1
ATOM 568 N N . SER A 1 83 ? 16.126 -0.411 -11.473 1.00 89.44 83 SER A N 1
ATOM 569 C CA . SER A 1 83 ? 16.112 -1.242 -12.675 1.00 89.44 83 SER A CA 1
ATOM 570 C C . SER A 1 83 ? 15.898 -0.422 -13.943 1.00 89.44 83 SER A C 1
ATOM 572 O O . SER A 1 83 ? 16.601 -0.650 -14.918 1.00 89.44 83 SER A O 1
ATOM 574 N N . ALA A 1 84 ? 14.992 0.559 -13.928 1.00 88.12 84 ALA A N 1
ATOM 575 C CA . ALA A 1 84 ? 14.774 1.438 -15.074 1.00 88.12 84 ALA A CA 1
ATOM 576 C C . ALA A 1 84 ? 16.050 2.201 -15.468 1.00 88.12 84 ALA A C 1
ATOM 578 O O . ALA A 1 84 ? 16.447 2.175 -16.627 1.00 88.12 84 ALA A O 1
ATOM 579 N N . ARG A 1 85 ? 16.768 2.773 -14.488 1.00 89.19 85 ARG A N 1
ATOM 580 C CA . ARG A 1 85 ? 18.052 3.456 -14.733 1.00 89.19 85 ARG A CA 1
ATOM 581 C C . ARG A 1 85 ? 19.121 2.525 -15.300 1.00 89.19 85 ARG A C 1
ATOM 583 O O . ARG A 1 85 ? 19.898 2.945 -16.155 1.00 89.19 85 ARG A O 1
ATOM 590 N N . ASP A 1 86 ? 19.175 1.286 -14.819 1.00 89.44 86 ASP A N 1
ATOM 591 C CA . ASP A 1 86 ? 20.127 0.291 -15.316 1.00 89.44 86 ASP A CA 1
ATOM 592 C C . ASP A 1 86 ? 19.815 -0.099 -16.772 1.00 89.44 86 ASP A C 1
ATOM 594 O O . ASP A 1 86 ? 20.740 -0.237 -17.578 1.00 89.44 86 ASP A O 1
ATOM 598 N N . TYR A 1 87 ?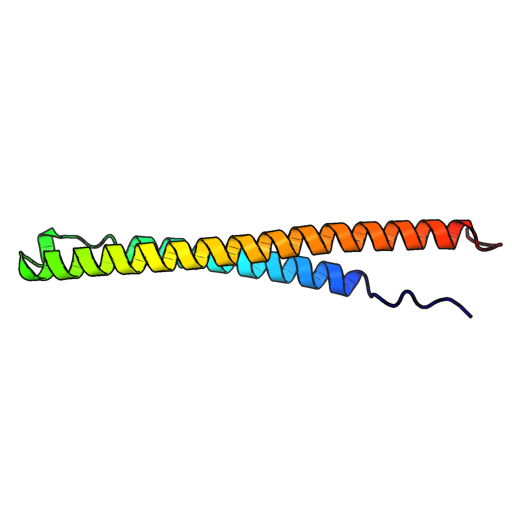 18.530 -0.216 -17.133 1.00 85.62 87 TYR A N 1
ATOM 599 C CA . TYR A 1 87 ? 18.103 -0.450 -18.517 1.00 85.62 87 TYR A CA 1
ATOM 600 C C . TYR A 1 87 ? 18.416 0.745 -19.422 1.00 85.62 87 TYR A C 1
ATOM 602 O O . TYR A 1 87 ? 19.074 0.558 -20.441 1.00 85.62 87 TYR A O 1
ATOM 610 N N . ASP A 1 88 ? 18.077 1.970 -19.015 1.00 85.56 88 ASP A N 1
ATOM 611 C CA . ASP A 1 88 ? 18.393 3.181 -19.786 1.00 85.56 88 ASP A CA 1
ATOM 612 C C . ASP A 1 88 ? 19.903 3.315 -20.052 1.00 85.56 88 ASP A C 1
ATOM 614 O O . ASP A 1 88 ? 20.340 3.658 -21.154 1.00 85.56 88 ASP A O 1
ATOM 618 N N . ALA A 1 89 ? 20.737 3.010 -19.053 1.00 87.12 89 ALA A N 1
ATOM 619 C CA . ALA A 1 89 ? 22.190 3.037 -19.202 1.00 87.12 89 ALA A CA 1
ATOM 620 C C . ALA A 1 89 ? 22.700 1.962 -20.178 1.00 87.12 89 ALA A C 1
ATOM 622 O O . ALA A 1 89 ? 23.625 2.219 -20.961 1.00 87.12 89 ALA A O 1
ATOM 623 N N . ALA A 1 90 ? 22.107 0.765 -20.149 1.00 86.00 90 ALA A N 1
ATOM 624 C CA . ALA A 1 90 ? 22.421 -0.300 -21.094 1.00 86.00 90 ALA A CA 1
ATOM 625 C C . ALA A 1 90 ? 22.045 0.101 -22.531 1.00 86.00 90 ALA A C 1
ATOM 627 O O . ALA A 1 90 ? 22.859 -0.089 -23.439 1.00 86.00 90 ALA A O 1
ATOM 628 N N . ASP A 1 91 ? 20.885 0.728 -22.726 1.00 84.19 91 ASP A N 1
ATOM 629 C CA . ASP A 1 91 ? 20.404 1.214 -24.026 1.00 84.19 91 ASP A CA 1
ATOM 630 C C . ASP A 1 91 ? 21.355 2.242 -24.625 1.00 84.19 91 ASP A C 1
ATOM 632 O O . ASP A 1 91 ? 21.793 2.102 -25.772 1.00 84.19 91 ASP A O 1
ATOM 636 N N . VAL A 1 92 ? 21.760 3.232 -23.825 1.00 85.12 92 VAL A N 1
ATOM 637 C CA . VAL A 1 92 ? 22.739 4.251 -24.231 1.00 85.12 92 VAL A CA 1
ATOM 638 C C . VAL A 1 92 ? 24.080 3.609 -24.598 1.00 85.12 92 VAL A C 1
ATOM 640 O O . VAL A 1 92 ? 24.679 3.958 -25.620 1.00 85.12 92 VAL A O 1
ATOM 643 N N . SER A 1 93 ? 24.555 2.646 -23.802 1.00 85.25 93 SER A N 1
ATOM 644 C CA . SER A 1 93 ? 25.815 1.938 -24.065 1.00 85.25 93 SER A CA 1
ATOM 645 C C . SER A 1 93 ? 25.773 1.145 -25.373 1.00 85.25 93 SER A C 1
ATOM 647 O O . SER A 1 93 ? 26.733 1.162 -26.148 1.00 85.25 93 SER A O 1
ATOM 649 N N . VAL A 1 94 ? 24.660 0.460 -25.645 1.00 84.75 94 VAL A N 1
ATOM 650 C CA . VAL A 1 94 ? 24.463 -0.293 -26.889 1.00 84.75 94 VAL A CA 1
ATOM 651 C C . VAL A 1 94 ? 24.374 0.655 -28.083 1.00 84.75 94 VAL A C 1
ATOM 653 O O . VAL A 1 94 ? 25.064 0.423 -29.077 1.00 84.75 94 VAL A O 1
ATOM 656 N N . ALA A 1 95 ? 23.603 1.741 -27.984 1.00 82.19 95 ALA A N 1
ATOM 657 C CA . ALA A 1 95 ? 23.471 2.738 -29.046 1.00 82.19 95 ALA A CA 1
ATOM 658 C C . ALA A 1 95 ? 24.830 3.337 -29.447 1.00 82.19 95 ALA A C 1
ATOM 660 O O . ALA A 1 95 ? 25.134 3.435 -30.635 1.00 82.19 95 ALA A O 1
ATOM 661 N N . ALA A 1 96 ? 25.691 3.637 -28.469 1.00 83.94 96 ALA A N 1
ATOM 662 C CA . ALA A 1 96 ? 27.033 4.171 -28.705 1.00 83.94 96 ALA A CA 1
ATOM 663 C C . ALA A 1 96 ? 27.984 3.194 -29.430 1.00 83.94 96 ALA A C 1
ATOM 665 O O . ALA A 1 96 ? 28.978 3.620 -30.018 1.00 83.94 96 ALA A O 1
ATOM 666 N N . ARG A 1 97 ? 27.709 1.883 -29.389 1.00 83.38 97 ARG A N 1
ATOM 667 C CA . ARG A 1 97 ? 28.548 0.832 -29.998 1.00 83.38 97 ARG A CA 1
ATOM 668 C C . ARG A 1 97 ? 28.102 0.433 -31.404 1.00 83.38 97 ARG A C 1
ATOM 670 O O . ARG A 1 97 ? 28.828 -0.301 -32.076 1.00 83.38 97 ARG A O 1
ATOM 677 N N . LEU A 1 98 ? 26.926 0.876 -31.848 1.00 82.62 98 LEU A N 1
ATOM 678 C CA . LEU A 1 98 ? 26.397 0.567 -33.173 1.00 82.62 98 LEU A CA 1
ATOM 679 C C . LEU A 1 98 ? 26.906 1.595 -34.206 1.00 82.62 98 LEU A C 1
ATOM 681 O O . LEU A 1 98 ? 26.721 2.799 -34.013 1.00 82.62 98 LEU A O 1
ATOM 685 N N . PRO A 1 99 ? 27.537 1.164 -35.317 1.00 59.94 99 PRO A N 1
ATOM 686 C CA . PRO A 1 99 ? 27.994 2.085 -36.353 1.00 59.94 99 PRO A CA 1
ATOM 687 C C . PRO A 1 99 ? 26.782 2.748 -37.026 1.00 59.94 99 PRO A C 1
ATOM 689 O O . PRO A 1 99 ? 25.980 2.071 -37.664 1.00 59.94 99 PRO A O 1
ATOM 692 N N . GLY A 1 100 ? 26.649 4.069 -36.855 1.00 62.84 100 GLY A N 1
ATOM 693 C CA . GLY A 1 100 ? 25.547 4.885 -37.390 1.00 62.84 100 GLY A CA 1
ATOM 694 C C . GLY A 1 100 ? 24.605 5.507 -36.348 1.00 62.84 100 GLY A C 1
ATOM 695 O O . GLY A 1 100 ? 23.660 6.179 -36.739 1.00 62.84 100 GLY A O 1
ATOM 696 N N . GLY A 1 101 ? 24.841 5.315 -35.044 1.00 54.22 101 GLY A N 1
ATOM 697 C CA . GLY A 1 101 ? 24.003 5.872 -33.974 1.00 54.22 101 GLY A CA 1
ATOM 698 C C . GLY A 1 101 ? 24.209 7.372 -33.723 1.00 54.22 101 GLY A C 1
ATOM 699 O O . GLY A 1 101 ? 24.868 7.746 -32.755 1.00 54.22 101 GLY A O 1
ATOM 700 N N . ARG A 1 102 ? 23.651 8.227 -34.584 1.00 52.28 102 ARG A N 1
ATOM 701 C CA . ARG A 1 102 ? 23.246 9.607 -34.267 1.00 52.28 102 ARG A CA 1
ATOM 702 C C . ARG A 1 102 ? 21.937 9.927 -34.965 1.00 52.28 102 ARG A C 1
ATOM 704 O O . ARG A 1 102 ? 21.837 9.598 -36.165 1.00 52.28 102 ARG A O 1
#

Sequence (102 aa):
MYARLSVDTDLVHGYGDACELHASALDAVSVRLRAAGSGSVQTFGPVGASFLASLARATAAEASGLARLRGVLMAGTAAAASSARDYDAADVSVAARLPGGR

Foldseek 3Di:
DPPPPPDDLVVLQVLLVVLVVLLVVLLVVLVVLQVQLPDDPVPPPPVVVVVSVVSNVVSNVVSVVSNVSSVVSNVSNVVSVVVSVVVVVVVVVVLVPDPPRD